Protein AF-A0A8S9ZIG2-F1 (afdb_monomer_lite)

Radius of gyration: 20.51 Å; chains: 1; bounding box: 55×50×36 Å

Structure (mmCIF, N/CA/C/O backbone):
data_AF-A0A8S9ZIG2-F1
#
_entry.id   AF-A0A8S9ZIG2-F1
#
loop_
_atom_site.group_PDB
_atom_site.id
_atom_site.type_symbol
_atom_site.label_atom_id
_atom_site.label_alt_id
_atom_site.label_comp_id
_atom_site.label_asym_id
_atom_site.label_entity_id
_atom_site.label_seq_id
_atom_site.pdbx_PDB_ins_code
_atom_site.Cartn_x
_atom_site.Cartn_y
_atom_site.Cartn_z
_atom_site.occupancy
_atom_site.B_iso_or_equiv
_atom_site.auth_seq_id
_atom_site.auth_comp_id
_atom_site.auth_asym_id
_atom_site.auth_atom_id
_atom_site.pdbx_PDB_model_num
ATOM 1 N N . MET A 1 1 ? -43.578 35.663 -9.865 1.00 63.34 1 MET A N 1
ATOM 2 C CA . MET A 1 1 ? -42.191 35.327 -10.275 1.00 63.34 1 MET A CA 1
ATOM 3 C C . MET A 1 1 ? -41.241 35.158 -9.093 1.00 63.34 1 MET A C 1
ATOM 5 O O . MET A 1 1 ? -40.543 34.156 -9.074 1.00 63.34 1 MET A O 1
ATOM 9 N N . LEU A 1 2 ? -41.256 36.049 -8.091 1.00 69.44 2 LEU A N 1
ATOM 10 C CA . LEU A 1 2 ? -40.357 35.989 -6.923 1.00 69.44 2 LEU A CA 1
ATOM 11 C C . LEU A 1 2 ? -40.344 34.638 -6.177 1.00 69.44 2 LEU A C 1
ATOM 13 O O . LEU A 1 2 ? -39.282 34.114 -5.873 1.00 69.44 2 LEU A O 1
ATOM 17 N N . ILE A 1 3 ? -41.514 34.041 -5.930 1.00 73.56 3 ILE A N 1
ATOM 18 C CA . ILE A 1 3 ? -41.641 32.805 -5.131 1.00 73.56 3 ILE A CA 1
ATOM 19 C C . ILE A 1 3 ? -40.951 31.607 -5.806 1.00 73.56 3 ILE A C 1
ATOM 21 O O . ILE A 1 3 ? -40.274 30.826 -5.144 1.00 73.56 3 ILE A O 1
ATOM 25 N N . LYS A 1 4 ? -41.049 31.495 -7.139 1.00 75.44 4 LYS A N 1
ATOM 26 C CA . LYS A 1 4 ? -40.355 30.446 -7.907 1.00 75.44 4 LYS A CA 1
ATOM 27 C C . LYS A 1 4 ? -38.834 30.614 -7.850 1.00 75.44 4 LYS A C 1
ATOM 29 O O . LYS A 1 4 ? -38.116 29.623 -7.805 1.00 75.44 4 LYS A O 1
ATOM 34 N N . PHE A 1 5 ? -38.356 31.857 -7.812 1.00 76.44 5 PHE A N 1
ATOM 35 C CA . PHE A 1 5 ? -36.931 32.168 -7.721 1.00 76.44 5 PHE A CA 1
ATOM 36 C C . PHE A 1 5 ? -36.357 31.808 -6.340 1.00 76.44 5 PHE A C 1
ATOM 38 O O . PHE A 1 5 ? -35.279 31.231 -6.250 1.00 76.44 5 PHE A O 1
ATOM 45 N N . ILE A 1 6 ? -37.116 32.055 -5.266 1.00 78.12 6 ILE A N 1
ATOM 46 C CA . ILE A 1 6 ? -36.728 31.690 -3.892 1.00 78.12 6 ILE A CA 1
ATOM 47 C C . ILE A 1 6 ? -36.674 30.161 -3.710 1.00 78.12 6 ILE A C 1
ATOM 49 O O . ILE A 1 6 ? -35.739 29.651 -3.090 1.00 78.12 6 ILE A O 1
ATOM 53 N N . LEU A 1 7 ? -37.629 29.426 -4.295 1.00 77.44 7 LEU A N 1
ATOM 54 C CA . LEU A 1 7 ? -37.640 27.955 -4.297 1.00 77.44 7 LEU A CA 1
ATOM 55 C C . LEU A 1 7 ? -36.441 27.359 -5.050 1.00 77.44 7 LEU A C 1
ATOM 57 O O . LEU A 1 7 ? -35.817 26.416 -4.578 1.00 77.44 7 LEU A O 1
ATOM 61 N N . LEU A 1 8 ? -36.067 27.942 -6.192 1.00 79.06 8 LEU A N 1
ATOM 62 C CA . LEU A 1 8 ? -34.880 27.519 -6.941 1.00 79.06 8 LEU A CA 1
ATOM 63 C C . LEU A 1 8 ? -33.588 27.729 -6.143 1.00 79.06 8 LEU A C 1
ATOM 65 O O . LEU A 1 8 ? -32.745 26.840 -6.115 1.00 79.06 8 LEU A O 1
ATOM 69 N N . ILE A 1 9 ? -33.445 28.863 -5.452 1.00 80.81 9 ILE A N 1
ATOM 70 C CA . ILE A 1 9 ? -32.253 29.155 -4.639 1.00 80.81 9 ILE A CA 1
ATOM 71 C C . ILE A 1 9 ? -32.134 28.194 -3.452 1.00 80.81 9 ILE A C 1
ATOM 73 O O . ILE A 1 9 ? -31.031 27.768 -3.120 1.00 80.81 9 ILE A O 1
ATOM 77 N N . THR A 1 10 ? -33.249 27.849 -2.804 1.00 76.75 10 THR A N 1
ATOM 78 C CA . THR A 1 10 ? -33.244 26.906 -1.673 1.00 76.75 10 THR A CA 1
ATOM 79 C C . THR A 1 10 ? -32.877 25.496 -2.124 1.00 76.75 10 THR A C 1
ATOM 81 O O . THR A 1 10 ? -31.984 24.900 -1.530 1.00 76.75 10 THR A O 1
ATOM 84 N N . ILE A 1 11 ? -33.443 25.015 -3.235 1.00 77.56 11 ILE A N 1
ATOM 85 C CA . ILE A 1 11 ? -33.054 23.728 -3.838 1.00 77.56 11 ILE A CA 1
ATOM 86 C C . ILE A 1 11 ? -31.568 23.732 -4.227 1.00 77.56 11 ILE A C 1
ATOM 88 O O . ILE A 1 11 ? -30.855 22.769 -3.961 1.00 77.56 11 ILE A O 1
ATOM 92 N N . PHE A 1 12 ? -31.075 24.829 -4.808 1.00 77.19 12 PHE A N 1
ATOM 93 C CA . PHE A 1 12 ? -29.674 24.941 -5.215 1.00 77.19 12 PHE A CA 1
ATOM 94 C C . PHE A 1 12 ? -28.714 24.956 -4.016 1.00 77.19 12 PHE A C 1
ATOM 96 O O . PHE A 1 12 ? -27.634 24.377 -4.089 1.00 77.19 12 PHE A O 1
ATOM 103 N N . LYS A 1 13 ? -29.108 25.565 -2.888 1.00 75.88 13 LYS A N 1
ATOM 104 C CA . LYS A 1 13 ? -28.318 25.548 -1.646 1.00 75.88 13 LYS A CA 1
ATOM 105 C C . LYS A 1 13 ? -28.223 24.154 -1.030 1.00 75.88 13 LYS A C 1
ATOM 107 O O . LYS A 1 13 ? -27.124 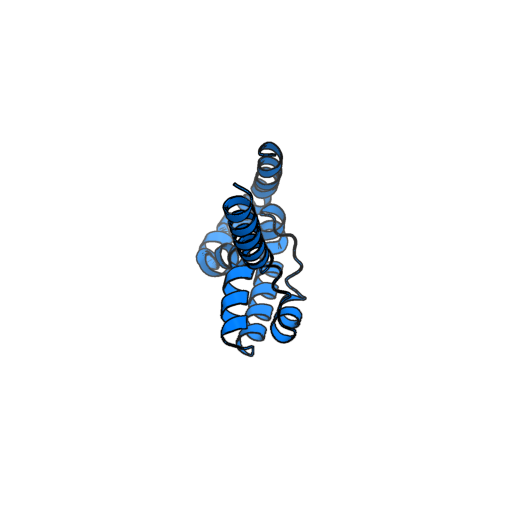23.754 -0.658 1.00 75.88 13 LYS A O 1
ATOM 112 N N . GLU A 1 14 ? -29.332 23.421 -0.967 1.00 68.94 14 GLU A N 1
ATOM 113 C CA . GLU A 1 14 ? -29.337 22.032 -0.484 1.00 68.94 14 GLU A CA 1
ATOM 114 C C . GLU A 1 14 ? -28.493 21.126 -1.396 1.00 68.94 14 GLU A C 1
ATOM 116 O O . GLU A 1 14 ? -27.715 20.302 -0.922 1.00 68.94 14 GLU A O 1
ATOM 121 N N . PHE A 1 15 ? -28.553 21.346 -2.713 1.00 68.88 15 PHE A N 1
ATOM 122 C CA . PHE A 1 15 ? -27.754 20.597 -3.685 1.00 68.88 15 PHE A CA 1
ATOM 123 C C . PHE A 1 15 ? -26.246 20.887 -3.570 1.00 68.88 15 PHE A C 1
ATOM 125 O O . PHE A 1 15 ? -25.433 19.965 -3.615 1.00 68.88 15 PHE A O 1
ATOM 132 N N . ILE A 1 16 ? -25.853 22.149 -3.350 1.00 67.25 16 ILE A N 1
ATOM 133 C CA . ILE A 1 16 ? -24.448 22.521 -3.100 1.00 67.25 16 ILE A CA 1
ATOM 134 C C . ILE A 1 16 ? -23.945 21.938 -1.772 1.00 67.25 16 ILE A C 1
ATOM 136 O O . ILE A 1 16 ? -22.792 21.521 -1.696 1.00 67.25 16 ILE A O 1
ATOM 140 N N . PHE A 1 17 ? -24.780 21.883 -0.729 1.00 58.81 17 PHE A N 1
ATOM 141 C CA . PHE A 1 17 ? -24.386 21.312 0.562 1.00 58.81 17 PHE A CA 1
ATOM 142 C C . PHE A 1 17 ? -24.080 19.809 0.461 1.00 58.81 17 PHE A C 1
ATOM 144 O O . PHE A 1 17 ? -23.083 19.355 1.022 1.00 58.81 17 PHE A O 1
ATOM 151 N N . VAL A 1 18 ? -24.872 19.062 -0.317 1.00 59.53 18 VAL A N 1
ATOM 152 C CA . VAL A 1 18 ? -24.616 17.640 -0.614 1.00 59.53 18 VAL A CA 1
ATOM 153 C C . VAL A 1 18 ? -23.321 17.460 -1.415 1.00 59.53 18 VAL A C 1
ATOM 155 O O . VAL A 1 18 ? -22.530 16.580 -1.093 1.00 59.53 18 VAL A O 1
ATOM 158 N N . LEU A 1 19 ? -23.048 18.328 -2.395 1.00 56.50 19 LEU A N 1
ATOM 159 C CA . LEU A 1 19 ? -21.805 18.280 -3.182 1.00 56.50 19 LEU A CA 1
ATOM 160 C C . LEU A 1 19 ? -20.547 18.684 -2.390 1.00 56.50 19 LEU A C 1
ATOM 162 O O . LEU A 1 19 ? -19.436 18.363 -2.803 1.00 56.50 19 LEU A O 1
ATOM 166 N N . SER A 1 20 ? -20.699 19.385 -1.263 1.00 52.97 20 SER A N 1
ATOM 167 C CA . SER A 1 20 ? -19.575 19.802 -0.410 1.00 52.97 20 SER A CA 1
ATOM 168 C C . SER A 1 20 ? -19.148 18.733 0.608 1.00 52.97 20 SER A C 1
ATOM 170 O O . SER A 1 20 ? -18.095 18.869 1.235 1.00 52.97 20 SER A O 1
ATOM 172 N N . GLN A 1 21 ? -19.932 17.662 0.786 1.00 50.16 21 GLN A N 1
ATOM 173 C CA . GLN A 1 21 ? -19.578 16.536 1.655 1.00 50.16 21 GLN A CA 1
ATOM 174 C C . GLN A 1 21 ? -18.737 15.490 0.917 1.00 50.16 21 GLN A C 1
ATOM 176 O O . GLN A 1 21 ? -19.147 14.349 0.781 1.00 50.16 21 GLN A O 1
ATOM 181 N N . GLU A 1 22 ? -17.529 15.839 0.475 1.00 50.97 22 GLU A N 1
ATOM 182 C CA . GLU A 1 22 ? -16.534 14.803 0.151 1.00 50.97 22 GLU A CA 1
ATOM 183 C C . GLU A 1 22 ? -15.095 15.313 0.280 1.00 50.97 22 GLU A C 1
ATOM 185 O O . GLU A 1 22 ? -14.224 15.145 -0.565 1.00 50.97 22 GLU A O 1
ATOM 190 N N . LYS A 1 23 ? -14.808 15.929 1.425 1.00 46.03 23 LYS A N 1
ATOM 191 C CA . LYS A 1 23 ? -13.465 15.863 2.004 1.00 46.03 23 LYS A CA 1
ATOM 192 C C . LYS A 1 23 ? -13.574 15.000 3.249 1.00 46.03 23 LYS A C 1
ATOM 194 O O . LYS A 1 23 ? -13.581 15.512 4.365 1.00 46.03 23 LYS A O 1
ATOM 199 N N . SER A 1 24 ? -13.742 13.686 3.065 1.00 52.97 24 SER A N 1
ATOM 200 C CA . SER A 1 24 ? -13.665 12.767 4.200 1.00 52.97 24 SER A CA 1
ATOM 201 C C . SER A 1 24 ? -12.220 12.795 4.688 1.00 52.97 24 SER A C 1
ATOM 203 O O . SER A 1 24 ? -11.339 12.148 4.118 1.00 52.97 24 SER A O 1
ATOM 205 N N . SER A 1 25 ? -11.941 13.613 5.699 1.00 74.31 25 SER A N 1
ATOM 206 C CA . SER A 1 25 ? -10.716 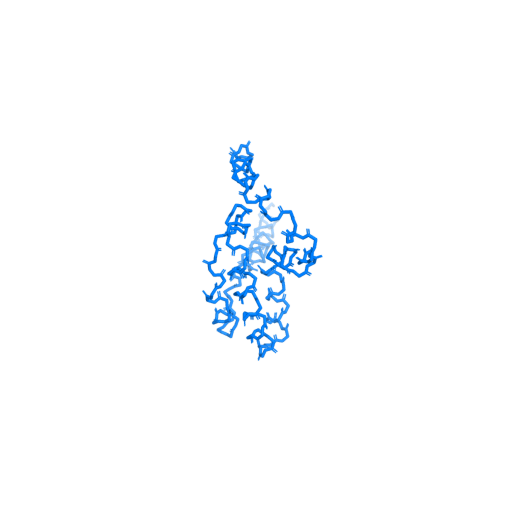13.461 6.468 1.00 74.31 25 SER A CA 1
ATOM 207 C C . SER A 1 25 ? -10.704 12.022 6.968 1.00 74.31 25 SER A C 1
ATOM 209 O O . SER A 1 25 ? -11.655 11.611 7.636 1.00 74.31 25 SER A O 1
ATOM 211 N N . LEU A 1 26 ? -9.678 11.260 6.583 1.00 85.62 26 LEU A N 1
ATOM 212 C CA . LEU A 1 26 ? -9.451 9.900 7.066 1.00 85.62 26 LEU A CA 1
ATOM 213 C C . LEU A 1 26 ? -9.695 9.861 8.578 1.00 85.62 26 LEU A C 1
ATOM 215 O O . LEU A 1 26 ? -9.279 10.778 9.293 1.00 85.62 26 LEU A O 1
ATOM 219 N N . SER A 1 27 ? -10.361 8.816 9.071 1.00 93.06 27 SER A N 1
ATOM 220 C CA . SER A 1 27 ? -10.494 8.645 10.516 1.00 93.06 27 SER A CA 1
ATOM 221 C C . SER A 1 27 ? -9.103 8.590 11.168 1.00 93.06 27 SER A C 1
ATOM 223 O O . SER A 1 27 ? -8.136 8.182 10.516 1.00 93.06 27 SER A O 1
ATOM 225 N N . PRO A 1 28 ? -8.962 8.921 12.463 1.00 94.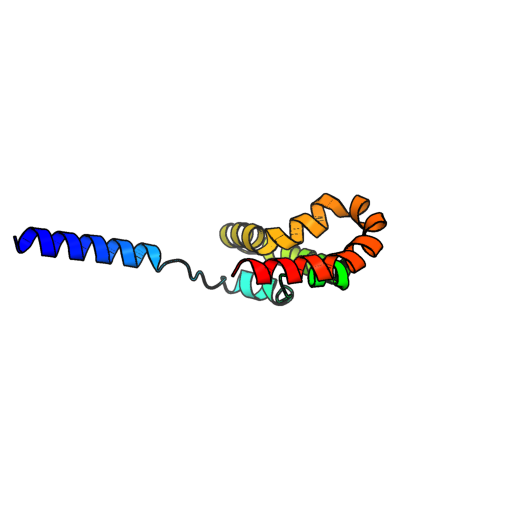69 28 PRO A N 1
ATOM 226 C CA . PRO A 1 28 ? -7.665 8.842 13.133 1.00 94.69 28 PRO A CA 1
ATOM 227 C C . PRO A 1 28 ? -7.022 7.445 13.059 1.00 94.69 28 PRO A C 1
ATOM 229 O O . PRO A 1 28 ? -5.800 7.330 12.973 1.00 94.69 28 PRO A O 1
ATOM 232 N N . CYS A 1 29 ? -7.836 6.378 13.057 1.00 95.50 29 CYS A N 1
ATOM 233 C CA . CYS A 1 29 ? -7.339 5.007 12.924 1.00 95.50 29 CYS A CA 1
ATOM 234 C C . CYS A 1 29 ? -6.709 4.784 11.549 1.00 95.50 29 CYS A C 1
ATOM 236 O O . CYS A 1 29 ? -5.550 4.369 11.463 1.00 95.50 29 CYS A O 1
ATOM 238 N N . LEU A 1 30 ? -7.459 5.106 10.491 1.00 94.50 30 LEU A N 1
ATOM 239 C CA . LEU A 1 30 ? -7.027 4.897 9.117 1.00 94.50 30 LEU A CA 1
ATOM 240 C C . LEU A 1 30 ? -5.886 5.842 8.727 1.00 94.50 30 LEU A C 1
ATOM 242 O O . LEU A 1 30 ? -4.938 5.415 8.075 1.00 94.50 30 LEU A O 1
ATOM 246 N N . GLN A 1 31 ? -5.925 7.097 9.179 1.00 93.81 31 GLN A N 1
ATOM 247 C CA . GLN A 1 31 ? -4.875 8.082 8.930 1.00 93.81 31 GLN A CA 1
ATOM 248 C C . GLN A 1 31 ? -3.514 7.581 9.415 1.00 93.81 31 GLN A C 1
ATOM 250 O O . GLN A 1 31 ? -2.554 7.627 8.649 1.00 93.81 31 GLN A O 1
ATOM 255 N N . ARG A 1 32 ? -3.453 7.037 10.638 1.00 94.69 32 ARG A N 1
ATOM 256 C CA . ARG A 1 32 ? -2.242 6.419 11.196 1.00 94.69 32 ARG A CA 1
ATOM 257 C C . ARG A 1 32 ? -1.772 5.229 10.356 1.00 94.69 32 ARG A C 1
ATOM 259 O O . ARG A 1 32 ? -0.584 5.100 10.088 1.00 94.69 32 ARG A O 1
ATOM 266 N N . CYS A 1 33 ? -2.690 4.365 9.919 1.00 94.88 33 CYS A N 1
ATOM 267 C CA . CYS A 1 33 ? -2.334 3.217 9.079 1.00 94.88 33 CYS A CA 1
ATOM 268 C C . CYS A 1 33 ? -1.811 3.628 7.691 1.00 94.88 33 CYS A C 1
ATOM 270 O O . CYS A 1 33 ? -1.030 2.894 7.093 1.00 94.88 33 CYS A O 1
ATOM 272 N N . MET A 1 34 ? -2.213 4.798 7.189 1.00 91.12 34 MET A N 1
ATOM 273 C CA . MET A 1 34 ? -1.833 5.325 5.875 1.00 91.12 34 MET A CA 1
ATOM 274 C C . MET A 1 34 ? -0.569 6.202 5.897 1.00 91.12 34 MET A C 1
ATOM 276 O O . MET A 1 34 ? -0.162 6.707 4.851 1.00 91.12 34 MET A O 1
ATOM 280 N N . GLU A 1 35 ? 0.084 6.399 7.048 1.00 89.25 35 GLU A N 1
ATOM 281 C CA . GLU A 1 35 ? 1.258 7.283 7.162 1.00 89.25 35 GLU A CA 1
ATOM 282 C C . GLU A 1 35 ? 2.424 6.862 6.256 1.00 89.25 35 GLU A C 1
ATOM 284 O O . GLU A 1 35 ? 3.064 7.721 5.646 1.00 89.25 35 GLU A O 1
ATOM 289 N N . SER A 1 36 ? 2.656 5.554 6.121 1.00 80.19 36 SER A N 1
ATOM 290 C CA . SER A 1 36 ? 3.663 4.953 5.233 1.00 80.19 36 SER A CA 1
ATOM 291 C C . SER A 1 36 ? 3.264 4.955 3.754 1.00 80.19 36 SER A C 1
ATOM 293 O O . SER A 1 36 ? 4.122 4.769 2.894 1.00 80.19 36 SER A O 1
ATOM 295 N N . MET A 1 37 ? 1.985 5.199 3.452 1.00 83.62 37 MET A N 1
ATOM 296 C CA . MET A 1 37 ? 1.418 5.211 2.097 1.00 83.62 37 MET A CA 1
ATOM 297 C C . MET A 1 37 ? 1.403 6.606 1.462 1.00 83.62 37 MET A C 1
ATOM 299 O O . MET A 1 37 ? 0.797 6.796 0.410 1.00 83.62 37 MET A O 1
ATOM 303 N N . LYS A 1 38 ? 2.109 7.584 2.052 1.00 72.31 38 LYS A N 1
ATOM 304 C CA . LYS A 1 38 ? 2.387 8.910 1.458 1.00 72.31 38 LYS A CA 1
ATOM 305 C C . LYS A 1 38 ? 3.395 8.823 0.306 1.00 72.31 38 LYS A C 1
ATOM 307 O O . LYS A 1 38 ? 4.368 9.572 0.244 1.00 72.31 38 LYS A O 1
ATOM 312 N N . ILE A 1 39 ? 3.193 7.850 -0.561 1.00 69.69 39 ILE A N 1
ATOM 313 C CA . ILE A 1 39 ? 4.027 7.565 -1.709 1.00 69.69 39 ILE A CA 1
ATOM 314 C C . ILE A 1 39 ? 3.418 8.301 -2.906 1.00 69.69 39 ILE A C 1
ATOM 316 O O . ILE A 1 39 ? 2.200 8.475 -2.982 1.00 69.69 39 ILE A O 1
ATOM 320 N N . GLU A 1 40 ? 4.264 8.795 -3.808 1.00 78.56 40 GLU A N 1
ATOM 321 C CA . GLU A 1 40 ? 3.795 9.444 -5.028 1.00 78.56 40 GLU A CA 1
ATOM 322 C C . GLU A 1 40 ? 2.986 8.448 -5.865 1.00 78.56 40 GLU A C 1
ATOM 324 O O . GLU A 1 40 ? 3.466 7.358 -6.190 1.00 78.56 40 GLU A O 1
ATOM 329 N N . ASN A 1 41 ? 1.757 8.838 -6.201 1.00 78.12 41 ASN A N 1
ATOM 330 C CA . ASN A 1 41 ? 0.855 8.037 -7.013 1.00 78.12 41 ASN A CA 1
ATOM 331 C C . ASN A 1 41 ? 1.175 8.235 -8.502 1.00 78.12 41 ASN A C 1
ATOM 333 O O . ASN A 1 41 ? 0.483 8.972 -9.206 1.00 78.12 41 ASN A O 1
ATOM 337 N N . SER A 1 42 ? 2.265 7.619 -8.953 1.00 85.81 42 SER A N 1
ATOM 338 C CA . SER A 1 42 ? 2.684 7.590 -10.355 1.00 85.81 42 SER A CA 1
ATOM 339 C C . SER A 1 42 ? 3.194 6.203 -10.733 1.00 85.81 42 SER A C 1
ATOM 341 O O . SER A 1 42 ? 3.677 5.439 -9.888 1.00 85.81 42 SER A O 1
ATOM 343 N N . ILE A 1 43 ? 3.064 5.853 -12.012 1.00 85.50 43 ILE A N 1
ATOM 344 C CA . ILE A 1 43 ? 3.427 4.520 -12.503 1.00 85.50 43 ILE A CA 1
ATOM 345 C C . ILE A 1 43 ? 4.952 4.340 -12.459 1.00 85.50 43 ILE A C 1
ATOM 347 O O . ILE A 1 43 ? 5.429 3.270 -12.070 1.00 85.50 43 ILE A O 1
ATOM 351 N N . SER A 1 44 ? 5.736 5.384 -12.770 1.00 87.38 44 SER A N 1
ATOM 352 C CA . SER A 1 44 ? 7.203 5.342 -12.627 1.00 87.38 44 SER A CA 1
ATOM 353 C C . SER A 1 44 ? 7.611 5.100 -11.187 1.00 87.38 44 SER A C 1
ATOM 355 O O . SER A 1 44 ? 8.447 4.232 -10.924 1.00 87.38 44 SER A O 1
ATOM 357 N N . ASN A 1 45 ? 7.014 5.828 -10.242 1.00 86.69 45 ASN A N 1
ATOM 358 C CA . ASN A 1 45 ? 7.359 5.667 -8.840 1.00 86.69 45 ASN A CA 1
ATOM 359 C C . ASN A 1 45 ? 6.957 4.282 -8.306 1.00 86.69 45 ASN A C 1
ATOM 361 O O . ASN A 1 45 ? 7.758 3.667 -7.596 1.00 86.69 45 ASN A O 1
ATOM 365 N N . MET A 1 46 ? 5.782 3.774 -8.704 1.00 88.50 46 MET A N 1
ATOM 366 C CA . MET A 1 46 ? 5.315 2.426 -8.370 1.00 88.50 46 MET A CA 1
ATOM 367 C C . MET A 1 46 ? 6.332 1.363 -8.789 1.00 88.50 46 MET A C 1
ATOM 369 O O . MET A 1 46 ? 6.818 0.618 -7.946 1.00 88.50 46 MET A O 1
ATOM 373 N N . TYR A 1 47 ? 6.724 1.316 -10.065 1.00 88.88 47 TYR A N 1
ATOM 374 C CA . TYR A 1 47 ? 7.614 0.252 -10.542 1.00 88.88 47 TYR A CA 1
ATOM 375 C C . TYR A 1 47 ? 9.075 0.437 -10.122 1.00 88.88 47 TYR A C 1
ATOM 377 O O . TYR A 1 47 ? 9.763 -0.548 -9.845 1.00 88.88 47 TYR A O 1
ATOM 385 N N . ARG A 1 48 ? 9.573 1.678 -10.014 1.00 88.94 48 ARG A N 1
ATOM 386 C CA . ARG A 1 48 ? 10.940 1.936 -9.518 1.00 88.94 48 ARG A CA 1
ATOM 387 C C . ARG A 1 48 ? 11.122 1.504 -8.069 1.00 88.94 48 ARG A C 1
ATOM 389 O O . ARG A 1 48 ? 12.199 1.023 -7.729 1.00 88.94 48 ARG A O 1
ATOM 396 N N . ASN A 1 49 ? 10.079 1.642 -7.254 1.00 89.94 49 ASN A N 1
ATOM 397 C CA . ASN A 1 49 ? 10.099 1.330 -5.828 1.00 89.94 49 ASN A CA 1
ATOM 398 C C . ASN A 1 49 ? 9.190 0.145 -5.468 1.00 89.94 49 ASN A C 1
ATOM 400 O O . ASN A 1 49 ? 8.755 0.060 -4.323 1.00 89.94 49 ASN A O 1
ATOM 404 N N . TYR A 1 50 ? 8.917 -0.746 -6.427 1.00 89.12 50 TYR A N 1
ATOM 405 C CA . TYR A 1 50 ? 7.890 -1.792 -6.345 1.00 89.12 50 TYR A CA 1
ATOM 406 C C . TYR A 1 50 ? 7.868 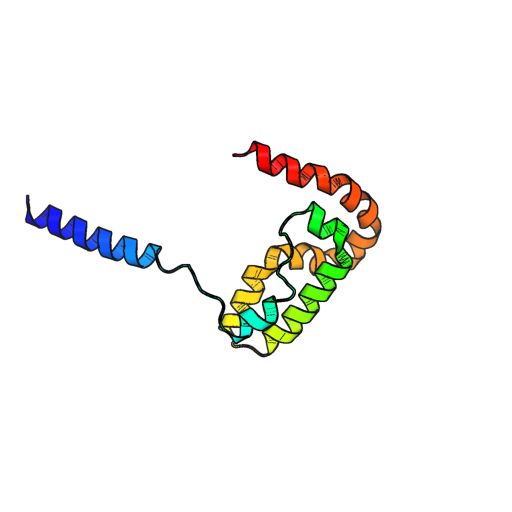-2.528 -5.001 1.00 89.12 50 TYR A C 1
ATOM 408 O O . TYR A 1 50 ? 6.882 -2.436 -4.277 1.00 89.12 50 TYR A O 1
ATOM 416 N N . GLU A 1 51 ? 8.985 -3.150 -4.612 1.00 89.06 51 GLU A N 1
ATOM 417 C CA . GLU A 1 51 ? 9.101 -3.904 -3.354 1.00 89.06 51 GLU A CA 1
ATOM 418 C C . GLU A 1 51 ? 8.730 -3.058 -2.132 1.00 89.06 51 GLU A C 1
ATOM 420 O O . GLU A 1 51 ? 7.903 -3.454 -1.317 1.00 89.06 51 GLU A O 1
ATOM 425 N N . LYS A 1 52 ? 9.279 -1.842 -2.035 1.00 91.38 52 LYS A N 1
ATOM 426 C CA . LYS A 1 52 ? 9.016 -0.930 -0.916 1.00 91.38 52 LYS A CA 1
ATOM 427 C C . LYS A 1 52 ? 7.558 -0.473 -0.880 1.00 91.38 52 LYS A C 1
ATOM 429 O O . LYS A 1 52 ? 6.993 -0.293 0.199 1.00 91.38 52 LYS A O 1
ATOM 434 N N . VAL A 1 53 ? 6.954 -0.237 -2.044 1.00 91.69 53 VAL A N 1
ATOM 435 C CA . VAL A 1 53 ? 5.541 0.149 -2.136 1.00 91.69 53 VAL A CA 1
ATOM 436 C C . VAL A 1 53 ? 4.648 -1.002 -1.688 1.00 91.69 53 VAL A C 1
ATOM 438 O O . VAL A 1 53 ? 3.745 -0.775 -0.883 1.00 91.69 53 VAL A O 1
ATOM 441 N N . CYS A 1 54 ? 4.928 -2.222 -2.142 1.00 91.31 54 CYS A N 1
ATOM 442 C CA . CYS A 1 54 ? 4.156 -3.403 -1.774 1.00 91.31 54 CYS A CA 1
ATOM 443 C C . CYS A 1 54 ? 4.323 -3.770 -0.294 1.00 91.31 54 CYS A C 1
ATOM 445 O O . CYS A 1 54 ? 3.325 -4.020 0.380 1.00 91.31 54 CYS A O 1
ATOM 447 N N . GLU A 1 55 ? 5.532 -3.661 0.262 1.00 92.00 55 GLU A N 1
ATOM 448 C CA . GLU A 1 55 ? 5.778 -3.844 1.699 1.00 92.00 55 GLU A CA 1
ATOM 449 C C . GLU A 1 55 ? 5.004 -2.813 2.544 1.00 92.00 55 GLU A C 1
ATOM 451 O O . GLU A 1 55 ? 4.394 -3.140 3.568 1.00 92.00 55 GLU A O 1
ATOM 456 N N . ASN A 1 56 ? 4.992 -1.546 2.116 1.00 93.31 56 ASN A N 1
ATOM 457 C CA . ASN A 1 56 ? 4.229 -0.500 2.797 1.00 93.31 56 ASN A CA 1
ATOM 458 C C . ASN A 1 56 ? 2.720 -0.748 2.709 1.00 93.31 56 ASN A C 1
ATOM 460 O O . ASN A 1 56 ? 2.019 -0.566 3.706 1.00 93.31 56 ASN A O 1
ATOM 464 N N . LEU A 1 57 ? 2.231 -1.186 1.547 1.00 93.06 57 LEU A N 1
ATOM 465 C CA . LEU A 1 57 ? 0.831 -1.532 1.333 1.00 93.06 57 LEU A CA 1
ATOM 466 C C . LEU A 1 57 ? 0.397 -2.678 2.252 1.00 93.06 57 LEU A C 1
ATOM 468 O O . LEU A 1 57 ? -0.650 -2.576 2.892 1.00 93.06 57 LEU A O 1
ATOM 472 N N . GLU A 1 58 ? 1.209 -3.729 2.361 1.00 92.81 58 GLU A N 1
ATOM 473 C CA . GLU A 1 58 ? 0.946 -4.873 3.234 1.00 92.81 58 GLU A CA 1
ATOM 474 C C . GLU A 1 58 ? 0.895 -4.451 4.711 1.00 92.81 58 GLU A C 1
ATOM 476 O O . GLU A 1 58 ? -0.059 -4.767 5.431 1.00 92.81 58 GLU A O 1
ATOM 481 N N . LYS A 1 59 ? 1.873 -3.657 5.168 1.00 94.31 59 LYS A N 1
ATOM 482 C CA . LYS A 1 59 ? 1.890 -3.100 6.533 1.00 94.31 59 LYS A CA 1
ATOM 483 C C . LYS A 1 59 ? 0.644 -2.266 6.824 1.00 94.31 59 LYS A C 1
ATOM 485 O O . LYS A 1 59 ? 0.025 -2.424 7.883 1.00 94.31 59 LYS A O 1
ATOM 490 N N . SER A 1 60 ? 0.256 -1.400 5.891 1.00 94.56 60 SER A N 1
ATOM 491 C CA . SER A 1 60 ? -0.937 -0.567 6.028 1.00 94.56 60 SER A CA 1
ATOM 492 C C . SER A 1 60 ? -2.224 -1.394 6.013 1.00 94.56 60 SER A C 1
ATOM 494 O O . SER A 1 60 ? -3.116 -1.111 6.814 1.00 94.56 60 SER A O 1
ATOM 496 N N . ALA A 1 61 ? -2.300 -2.455 5.203 1.00 94.25 61 ALA A N 1
ATOM 497 C CA . ALA A 1 61 ? -3.432 -3.381 5.184 1.00 94.25 61 ALA A CA 1
ATOM 498 C C . ALA A 1 61 ? -3.574 -4.122 6.522 1.00 94.25 61 ALA A C 1
ATOM 500 O O . ALA A 1 61 ? -4.649 -4.113 7.125 1.00 94.25 61 ALA A O 1
ATOM 501 N N . ASN A 1 62 ? -2.474 -4.672 7.046 1.00 95.44 62 ASN A N 1
ATOM 502 C CA . ASN A 1 62 ? -2.432 -5.342 8.350 1.00 95.44 62 ASN A CA 1
ATOM 503 C C . ASN A 1 62 ? -2.820 -4.405 9.511 1.00 95.44 62 ASN A C 1
ATOM 505 O O . ASN A 1 62 ? -3.423 -4.834 10.499 1.00 95.44 62 ASN A O 1
ATOM 509 N N . CYS A 1 63 ? -2.498 -3.113 9.406 1.00 96.69 63 CYS A N 1
ATOM 510 C CA . CYS A 1 63 ? -2.959 -2.096 10.350 1.00 96.69 63 CYS A CA 1
ATOM 511 C C . CYS A 1 63 ? -4.466 -1.823 10.206 1.00 96.69 63 CYS A C 1
ATOM 513 O O . CYS A 1 63 ? -5.194 -1.859 11.202 1.00 96.69 63 CYS A O 1
ATOM 515 N N . ALA A 1 64 ? -4.941 -1.588 8.978 1.00 96.25 64 ALA A N 1
ATOM 516 C CA . ALA A 1 64 ? -6.318 -1.192 8.682 1.00 96.25 64 ALA A CA 1
ATOM 517 C C . ALA A 1 64 ? -7.352 -2.275 9.028 1.00 96.25 64 ALA A C 1
ATOM 519 O O . ALA A 1 64 ? -8.468 -1.938 9.420 1.00 96.25 64 ALA A O 1
ATOM 520 N N . GLN A 1 65 ? -6.975 -3.560 8.992 1.00 96.00 65 GLN A N 1
ATOM 521 C CA . GLN A 1 65 ? -7.819 -4.677 9.452 1.00 96.00 65 GLN A CA 1
ATOM 522 C C . GLN A 1 65 ? -8.309 -4.522 10.903 1.00 96.00 65 GLN A C 1
ATOM 524 O O . GLN A 1 65 ? -9.326 -5.098 11.279 1.00 96.00 65 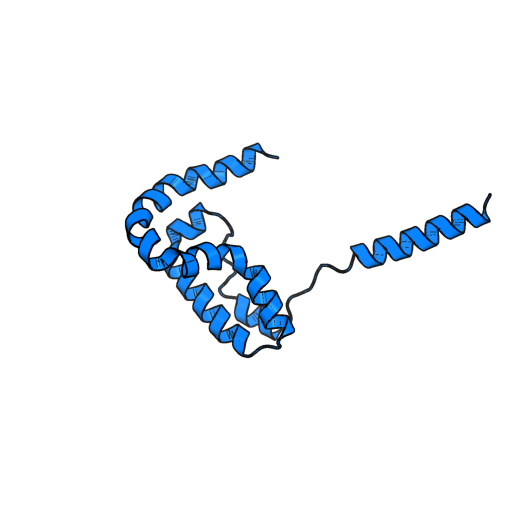GLN A O 1
ATOM 529 N N . LYS A 1 66 ? -7.598 -3.741 11.727 1.00 97.06 66 LYS A N 1
ATOM 530 C CA . LYS A 1 66 ? -7.955 -3.474 13.130 1.00 97.06 66 LYS A CA 1
ATOM 531 C C . LYS A 1 66 ? -8.844 -2.235 13.299 1.00 97.06 66 LYS A C 1
ATOM 533 O O . LYS A 1 66 ? -9.263 -1.948 14.418 1.00 97.06 66 LYS A O 1
ATOM 538 N N . CYS A 1 67 ? -9.090 -1.479 12.228 1.00 96.38 67 CYS A N 1
ATOM 539 C CA . CYS A 1 67 ? -9.986 -0.324 12.225 1.00 96.38 67 CYS A CA 1
ATOM 540 C C . CYS A 1 67 ? -11.443 -0.752 11.956 1.00 96.38 67 CYS A C 1
ATOM 542 O O . CYS A 1 67 ? -11.741 -1.935 11.771 1.00 96.38 67 CYS A O 1
ATOM 544 N N . SER A 1 68 ? -12.370 0.212 11.952 1.00 97.50 68 SER A N 1
ATOM 545 C CA . SER A 1 68 ? -13.791 -0.056 11.698 1.00 97.50 68 SER A CA 1
ATOM 546 C C . SER A 1 68 ? -14.028 -0.641 10.297 1.00 97.50 68 SER A C 1
ATOM 548 O O . SER A 1 68 ? -13.215 -0.460 9.394 1.00 97.50 68 SER A O 1
ATOM 550 N N . LEU A 1 69 ? -15.171 -1.300 10.074 1.00 95.94 69 LEU A N 1
ATOM 551 C CA . LEU A 1 69 ? -15.525 -1.810 8.739 1.00 95.94 69 LEU A CA 1
ATOM 552 C C . LEU A 1 69 ? -15.586 -0.694 7.682 1.00 95.94 69 LEU A C 1
ATOM 554 O O . LEU A 1 69 ? -15.216 -0.907 6.530 1.00 95.94 69 LEU A O 1
ATOM 558 N N . GLN A 1 70 ? -16.010 0.507 8.084 1.00 94.62 70 GLN A N 1
ATOM 559 C CA . GLN A 1 70 ? -16.007 1.677 7.212 1.00 94.62 70 GLN A CA 1
ATOM 560 C C . GLN A 1 70 ? -14.577 2.075 6.821 1.00 94.62 70 GLN A C 1
ATOM 562 O O . GLN A 1 70 ? -14.311 2.286 5.640 1.00 94.62 70 GLN A O 1
ATOM 567 N N . ASP A 1 71 ? -13.647 2.101 7.780 1.00 95.38 71 ASP A N 1
ATOM 568 C CA . ASP A 1 71 ? -12.231 2.388 7.517 1.00 95.38 71 ASP A CA 1
ATOM 569 C C . ASP A 1 71 ? -11.586 1.329 6.623 1.00 95.38 71 ASP A C 1
ATOM 571 O O . ASP A 1 71 ? -10.783 1.660 5.756 1.00 95.38 71 ASP A O 1
ATOM 575 N N . GLN A 1 72 ? -11.943 0.057 6.810 1.00 94.81 72 GLN A N 1
ATOM 576 C CA . GLN A 1 72 ? -11.469 -1.032 5.957 1.00 94.81 72 GLN A CA 1
ATOM 577 C C . GLN A 1 72 ? -11.946 -0.837 4.513 1.00 94.81 72 GLN A C 1
ATOM 579 O O . GLN A 1 72 ? -11.142 -0.907 3.585 1.00 94.81 72 GLN A O 1
ATOM 584 N N . SER A 1 73 ? -13.228 -0.510 4.308 1.00 94.00 73 SER A N 1
ATOM 585 C CA . SER A 1 73 ? -13.764 -0.195 2.976 1.00 94.00 73 SER A CA 1
ATOM 586 C C . SER A 1 73 ? -13.066 1.015 2.347 1.00 94.00 73 SER A C 1
ATOM 588 O O . SER A 1 73 ? -12.727 0.988 1.164 1.00 94.00 73 SER A O 1
ATOM 590 N N . GLN A 1 74 ? -12.825 2.070 3.128 1.00 93.50 74 GLN A N 1
ATOM 591 C CA . GLN A 1 74 ? -12.103 3.253 2.659 1.00 93.50 74 GLN A CA 1
ATOM 592 C C . GLN A 1 74 ? -10.651 2.925 2.303 1.00 93.50 74 GLN A C 1
ATOM 594 O O . GLN A 1 74 ? -10.165 3.356 1.260 1.00 93.50 74 GLN A O 1
ATOM 599 N N . PHE A 1 75 ? -9.963 2.120 3.116 1.00 93.62 75 PHE A N 1
ATOM 600 C CA . PHE A 1 75 ? -8.614 1.643 2.822 1.00 93.62 75 PHE A CA 1
ATOM 601 C C . PHE A 1 75 ? -8.549 0.945 1.458 1.00 93.62 75 PHE A C 1
ATOM 603 O O . PHE A 1 75 ? -7.678 1.269 0.647 1.00 93.62 75 PHE A O 1
ATOM 610 N N . PHE A 1 76 ? -9.488 0.034 1.175 1.00 90.88 76 PHE A N 1
ATOM 611 C CA . PHE A 1 76 ? -9.560 -0.652 -0.119 1.00 90.88 76 PHE A CA 1
ATOM 612 C C . PHE A 1 76 ? -9.707 0.328 -1.290 1.00 90.88 76 PHE A C 1
ATOM 614 O O . PHE A 1 76 ? -9.018 0.180 -2.301 1.00 90.88 76 PHE A O 1
ATOM 621 N N . GLN A 1 77 ? -10.546 1.357 -1.144 1.00 89.81 77 GLN A N 1
ATOM 622 C CA . GLN A 1 77 ? -10.721 2.394 -2.164 1.00 89.81 77 GLN A CA 1
ATOM 623 C C . GLN A 1 77 ? -9.439 3.216 -2.362 1.00 89.81 77 GLN A C 1
ATOM 625 O O . GLN A 1 77 ? -8.952 3.331 -3.486 1.00 89.81 77 GLN A O 1
ATOM 630 N N . PHE A 1 78 ? -8.832 3.718 -1.281 1.00 89.12 78 PHE A N 1
ATOM 631 C CA . PHE A 1 78 ? -7.624 4.549 -1.358 1.00 89.12 78 PHE A CA 1
ATOM 632 C C . PHE A 1 78 ? -6.398 3.810 -1.899 1.00 89.12 78 PHE A C 1
ATOM 634 O O . PHE A 1 78 ? -5.520 4.431 -2.494 1.00 89.12 78 PHE A O 1
ATOM 641 N N . THR A 1 79 ? -6.322 2.495 -1.697 1.00 90.81 79 THR A N 1
ATOM 642 C CA . THR A 1 79 ? -5.151 1.693 -2.081 1.00 90.81 79 THR A CA 1
ATOM 643 C C . THR A 1 79 ? -5.328 0.905 -3.374 1.00 90.81 79 THR A C 1
ATOM 645 O O . THR A 1 79 ? -4.430 0.151 -3.743 1.00 90.81 79 THR A O 1
ATOM 648 N N . THR A 1 80 ? -6.440 1.092 -4.095 1.00 89.31 80 THR A N 1
ATOM 649 C CA . THR A 1 80 ? -6.749 0.330 -5.319 1.00 89.31 80 THR A CA 1
ATOM 650 C C . THR A 1 80 ? -5.614 0.380 -6.346 1.00 89.31 80 THR A C 1
ATOM 652 O O . THR A 1 80 ? -5.223 -0.670 -6.843 1.00 89.31 80 THR A O 1
ATOM 655 N N . PHE A 1 81 ? -5.030 1.558 -6.597 1.00 88.56 81 PHE A N 1
ATOM 656 C CA . PHE A 1 81 ? -3.897 1.710 -7.519 1.00 88.56 81 PHE A CA 1
ATOM 657 C C . PHE A 1 81 ? -2.735 0.767 -7.173 1.00 88.56 81 PHE A C 1
ATOM 659 O O . PHE A 1 81 ? -2.280 0.001 -8.013 1.00 88.56 81 PHE A O 1
ATOM 666 N N . TYR A 1 82 ? -2.298 0.768 -5.914 1.00 89.12 82 TYR A N 1
ATOM 667 C CA . TYR A 1 82 ? -1.169 -0.048 -5.469 1.00 89.12 82 TYR A CA 1
ATOM 668 C C . TYR A 1 82 ? -1.504 -1.542 -5.442 1.00 89.12 82 TYR A C 1
ATOM 670 O O . TYR A 1 82 ? -0.680 -2.361 -5.835 1.00 89.12 82 TYR A O 1
ATOM 678 N N . ARG A 1 83 ? -2.718 -1.904 -5.003 1.00 89.00 83 ARG A N 1
ATOM 679 C CA . ARG A 1 83 ? -3.161 -3.303 -4.889 1.00 89.00 83 ARG A CA 1
ATOM 680 C C . ARG A 1 83 ? -3.178 -4.024 -6.229 1.00 89.00 83 ARG A C 1
ATOM 682 O O . ARG A 1 83 ? -2.728 -5.163 -6.273 1.00 89.00 83 ARG A O 1
ATOM 689 N N . ILE A 1 84 ? -3.633 -3.345 -7.286 1.00 86.75 84 ILE A N 1
ATOM 690 C CA . ILE A 1 84 ? -3.635 -3.905 -8.642 1.00 86.75 84 ILE A CA 1
ATOM 691 C C . ILE A 1 84 ? -2.221 -4.331 -9.027 1.00 86.75 84 ILE A C 1
ATOM 693 O O . ILE A 1 84 ? -2.040 -5.404 -9.572 1.00 86.75 84 ILE A O 1
ATOM 697 N N . HIS A 1 85 ? -1.204 -3.534 -8.704 1.00 85.50 85 HIS A N 1
ATOM 698 C CA . HIS A 1 85 ? 0.173 -3.863 -9.057 1.00 85.50 85 HIS A CA 1
ATOM 699 C C . HIS A 1 85 ? 0.832 -4.856 -8.093 1.00 85.50 85 HIS A C 1
ATOM 701 O O . HIS A 1 85 ? 1.623 -5.669 -8.540 1.00 85.50 85 HIS A O 1
ATOM 707 N N . CYS A 1 86 ? 0.531 -4.805 -6.795 1.00 86.25 86 CYS A N 1
ATOM 708 C CA . CYS A 1 86 ? 1.225 -5.621 -5.793 1.00 86.25 86 CYS A CA 1
ATOM 709 C C . CYS A 1 86 ? 0.635 -7.016 -5.567 1.00 86.25 86 CYS A C 1
ATOM 711 O O . CYS A 1 86 ? 1.383 -7.923 -5.237 1.00 86.25 86 CYS A O 1
ATOM 713 N N . ILE A 1 87 ? -0.690 -7.176 -5.648 1.00 73.25 87 ILE A N 1
ATOM 714 C CA . ILE A 1 87 ? -1.377 -8.422 -5.258 1.00 73.25 87 ILE A CA 1
ATOM 715 C C . ILE A 1 87 ? -1.761 -9.233 -6.493 1.00 73.25 87 ILE A C 1
ATOM 717 O O . ILE A 1 87 ? -1.614 -10.450 -6.501 1.00 73.25 87 ILE A O 1
ATOM 721 N N . ASP A 1 88 ? -2.254 -8.563 -7.535 1.00 65.62 88 ASP A N 1
ATOM 722 C CA . ASP A 1 88 ? -2.881 -9.262 -8.659 1.00 65.62 88 ASP A CA 1
ATOM 723 C C . ASP A 1 88 ? -1.859 -9.801 -9.676 1.00 65.62 88 ASP A C 1
ATOM 725 O O . ASP A 1 88 ? -2.210 -10.653 -10.487 1.00 65.62 88 ASP A O 1
ATOM 729 N N . PHE A 1 89 ? -0.600 -9.349 -9.627 1.00 62.38 89 PHE A N 1
ATOM 730 C CA . PHE A 1 89 ? 0.419 -9.707 -10.620 1.00 62.38 89 PHE A CA 1
ATOM 731 C C . PHE A 1 89 ? 1.803 -10.022 -10.034 1.00 62.38 89 PHE A C 1
ATOM 733 O O . PHE A 1 89 ? 2.780 -9.960 -10.770 1.00 62.38 89 PHE A O 1
ATOM 740 N N . GLU A 1 90 ? 1.928 -10.338 -8.741 1.00 64.94 90 GLU A N 1
ATOM 741 C CA . GLU A 1 90 ? 3.239 -10.477 -8.078 1.00 64.94 90 GLU A CA 1
ATOM 742 C C . GLU A 1 90 ? 4.203 -11.429 -8.820 1.00 64.94 90 GLU A C 1
ATOM 744 O O . GLU A 1 90 ? 5.330 -11.041 -9.127 1.00 64.94 90 GLU A O 1
ATOM 749 N N . GLU A 1 91 ? 3.740 -12.623 -9.209 1.00 65.25 91 GLU A N 1
ATOM 750 C CA . GLU A 1 91 ? 4.563 -13.625 -9.913 1.00 65.25 91 GLU A CA 1
ATOM 751 C C . GLU A 1 91 ? 4.842 -13.270 -11.388 1.00 65.25 91 GLU A C 1
ATOM 753 O O . GLU A 1 91 ? 5.928 -13.526 -11.911 1.00 65.25 91 GLU A O 1
ATOM 758 N N . GLU A 1 92 ? 3.878 -12.664 -12.085 1.00 67.31 92 GLU A N 1
ATOM 759 C CA . GLU A 1 92 ? 4.009 -12.310 -13.508 1.00 67.31 92 GLU A CA 1
ATOM 760 C C . GLU A 1 92 ? 4.838 -11.031 -13.708 1.00 67.31 92 GLU A C 1
ATOM 762 O O . GLU A 1 92 ? 5.571 -10.886 -14.694 1.00 67.31 92 GLU A O 1
ATOM 767 N N . LEU A 1 93 ? 4.753 -10.099 -12.754 1.00 70.25 93 LEU A N 1
ATOM 768 C CA . LEU A 1 93 ? 5.490 -8.843 -12.774 1.00 70.25 93 LEU A CA 1
ATOM 769 C C . LEU A 1 93 ? 6.966 -9.031 -12.488 1.00 70.25 93 LEU A C 1
ATOM 771 O O . LEU A 1 93 ? 7.745 -8.244 -13.011 1.00 70.25 93 LEU A O 1
ATOM 775 N N . GLU A 1 94 ? 7.374 -10.027 -11.701 1.00 74.12 94 GLU A N 1
ATOM 776 C CA . GLU A 1 94 ? 8.780 -10.193 -11.319 1.00 74.12 94 GLU A CA 1
ATOM 777 C C . GLU A 1 94 ? 9.693 -10.297 -12.555 1.00 74.12 94 GLU A C 1
ATOM 779 O O . GLU A 1 94 ? 10.703 -9.596 -12.665 1.00 74.12 94 GLU A O 1
ATOM 784 N N . GLN A 1 95 ? 9.273 -11.082 -13.552 1.00 80.69 95 GLN A N 1
ATOM 785 C CA . GLN A 1 95 ? 10.006 -11.249 -14.812 1.00 80.69 95 GLN A CA 1
ATOM 786 C C . GLN A 1 95 ? 9.962 -9.988 -15.692 1.00 80.69 95 GLN A C 1
ATOM 788 O O . GLN A 1 95 ? 10.913 -9.697 -16.421 1.00 80.69 95 GLN A O 1
ATOM 793 N N . ALA A 1 96 ? 8.870 -9.224 -15.622 1.00 82.94 96 ALA A N 1
ATOM 794 C CA . ALA A 1 96 ? 8.658 -8.012 -16.412 1.00 82.94 96 ALA A CA 1
ATOM 795 C C . ALA A 1 96 ? 9.184 -6.734 -15.732 1.00 82.94 96 ALA A C 1
ATOM 797 O O . ALA A 1 96 ? 9.297 -5.690 -16.383 1.00 82.94 96 ALA A O 1
ATOM 798 N N . LEU A 1 97 ? 9.535 -6.793 -14.443 1.00 82.31 97 LEU A N 1
ATOM 799 C CA . LEU A 1 97 ? 9.869 -5.639 -13.613 1.00 82.31 97 LEU A CA 1
ATOM 800 C C . LEU A 1 97 ? 11.020 -4.798 -14.185 1.00 82.31 97 LEU A C 1
ATOM 802 O O . LEU A 1 97 ? 10.902 -3.569 -14.174 1.00 82.31 97 LEU A O 1
ATOM 806 N N . PRO A 1 98 ? 12.111 -5.389 -14.726 1.00 84.88 98 PRO A N 1
ATOM 807 C CA . PRO A 1 98 ? 13.172 -4.607 -15.358 1.00 84.88 98 PRO A CA 1
ATOM 808 C C . PRO A 1 98 ? 12.661 -3.777 -16.543 1.00 84.88 98 PRO A C 1
ATOM 810 O O . PRO A 1 98 ? 12.973 -2.591 -16.645 1.00 84.88 98 PRO A O 1
ATOM 813 N N . CYS A 1 99 ? 11.818 -4.372 -17.394 1.00 84.75 99 CYS A N 1
ATOM 814 C CA . CYS A 1 99 ? 11.225 -3.696 -18.546 1.00 84.75 99 CYS A CA 1
ATOM 815 C C . CYS A 1 99 ? 10.246 -2.597 -18.111 1.00 84.75 99 CYS A C 1
ATOM 817 O O . CYS A 1 99 ? 10.288 -1.481 -18.627 1.00 84.75 99 CYS A O 1
ATOM 819 N N . LEU A 1 100 ? 9.402 -2.875 -17.116 1.00 83.75 100 LEU A N 1
ATOM 820 C CA . LEU A 1 100 ? 8.428 -1.912 -16.601 1.00 83.75 100 LEU A CA 1
ATOM 821 C C . LEU A 1 100 ? 9.103 -0.711 -15.939 1.00 83.75 100 LEU A C 1
ATOM 823 O O . LEU A 1 100 ? 8.698 0.421 -16.193 1.00 83.75 100 LEU A O 1
ATOM 827 N N . LYS A 1 101 ? 10.181 -0.921 -15.173 1.00 84.25 101 LYS A N 1
ATOM 828 C CA . LYS A 1 101 ? 11.000 0.167 -14.608 1.00 84.25 101 LYS A CA 1
ATOM 829 C C . LYS A 1 101 ? 11.544 1.099 -15.692 1.00 84.25 101 LYS A C 1
ATOM 831 O O . LYS A 1 101 ? 11.559 2.317 -15.503 1.00 84.25 101 LYS A O 1
ATOM 836 N N . GLU A 1 102 ? 11.984 0.536 -16.815 1.00 83.69 102 GLU A N 1
ATOM 837 C CA . GLU A 1 102 ? 12.488 1.305 -17.952 1.00 83.69 102 GLU A CA 1
ATOM 838 C C . GLU A 1 102 ? 11.364 1.986 -18.743 1.00 83.69 102 GLU A C 1
ATOM 840 O O . GLU A 1 102 ? 11.528 3.119 -19.175 1.00 83.69 102 GLU A O 1
ATOM 845 N N . ALA A 1 103 ? 10.203 1.357 -18.917 1.00 83.25 103 ALA A N 1
ATOM 846 C CA . ALA A 1 103 ? 9.101 1.932 -19.689 1.00 83.25 103 ALA A CA 1
ATOM 847 C C . ALA A 1 103 ? 8.310 3.006 -18.918 1.00 83.25 103 ALA A C 1
ATOM 849 O O . ALA A 1 103 ? 7.799 3.956 -19.520 1.00 83.25 103 ALA A O 1
ATOM 850 N N . ALA A 1 104 ? 8.231 2.890 -17.591 1.00 81.75 104 ALA A N 1
ATOM 851 C CA . ALA A 1 104 ? 7.333 3.682 -16.756 1.00 81.75 104 ALA A CA 1
ATOM 852 C C . ALA A 1 104 ? 7.654 5.189 -16.701 1.00 81.75 104 ALA A C 1
ATOM 854 O O . ALA A 1 104 ? 6.784 5.990 -16.372 1.00 81.75 104 ALA A O 1
ATOM 855 N N . TYR A 1 105 ? 8.855 5.638 -17.092 1.00 73.94 105 TYR A N 1
ATOM 856 C CA . TYR A 1 105 ? 9.092 7.088 -17.207 1.00 73.94 105 TYR A CA 1
ATOM 857 C C . TYR A 1 105 ? 8.246 7.731 -18.319 1.00 73.94 105 TYR A C 1
ATOM 859 O O . TYR A 1 105 ? 7.927 8.915 -18.243 1.00 73.94 105 TYR A O 1
ATOM 867 N N . LYS A 1 106 ? 7.879 6.969 -19.362 1.00 71.88 106 LYS A N 1
ATOM 868 C CA . LYS A 1 106 ? 7.080 7.475 -20.490 1.00 71.88 106 LYS A CA 1
ATOM 869 C C . LYS A 1 106 ? 5.592 7.559 -20.158 1.00 71.88 106 LYS A C 1
ATOM 871 O O . LYS A 1 106 ? 4.891 8.399 -20.725 1.00 71.88 106 LYS A O 1
ATOM 876 N N . SER A 1 107 ? 5.105 6.706 -19.256 1.00 68.62 107 SER A N 1
ATOM 877 C CA . SER A 1 107 ? 3.694 6.705 -18.859 1.00 68.62 107 SER A CA 1
ATOM 878 C C . SER A 1 107 ? 3.326 7.961 -18.078 1.00 68.62 107 SER A C 1
ATOM 880 O O . SER A 1 107 ? 2.267 8.531 -18.324 1.00 68.62 107 SER A O 1
ATOM 882 N N . ASP A 1 108 ? 4.227 8.453 -17.228 1.00 67.75 108 ASP A N 1
ATOM 883 C CA . ASP A 1 108 ? 3.961 9.656 -16.435 1.00 67.75 108 ASP A CA 1
ATOM 884 C C . ASP A 1 108 ? 4.001 10.929 -17.297 1.00 67.75 108 ASP A C 1
ATOM 886 O O . ASP A 1 108 ? 3.204 11.840 -17.098 1.00 67.75 108 ASP A O 1
ATOM 890 N N . ILE A 1 109 ? 4.854 10.968 -18.331 1.00 61.88 109 ILE A N 1
ATOM 891 C CA . ILE A 1 109 ? 4.917 12.076 -19.307 1.00 61.88 109 ILE A CA 1
ATOM 892 C C . ILE A 1 109 ? 3.620 12.177 -20.126 1.00 61.88 109 ILE A C 1
ATOM 894 O O . ILE A 1 109 ? 3.178 13.276 -20.454 1.00 61.88 109 ILE A O 1
ATOM 898 N N . SER A 1 110 ? 2.980 11.048 -20.430 1.00 54.94 110 SER A N 1
ATOM 899 C CA . SER A 1 110 ? 1.765 11.010 -21.255 1.00 54.94 110 SER A CA 1
ATOM 900 C C . SER A 1 110 ? 0.542 11.616 -20.549 1.00 54.94 110 SER A C 1
ATOM 902 O O . SER A 1 110 ? -0.344 12.144 -21.216 1.00 54.94 110 SER A O 1
ATOM 904 N N . LEU A 1 111 ? 0.512 11.613 -19.211 1.00 48.66 111 LEU A N 1
ATOM 905 C CA . LEU A 1 111 ? -0.544 12.248 -18.409 1.00 48.66 111 LEU A CA 1
ATOM 906 C C . LEU A 1 111 ? -0.485 13.786 -18.430 1.00 48.66 111 LEU A C 1
ATOM 908 O O . LEU A 1 111 ? -1.511 14.436 -18.236 1.00 48.66 111 LEU A O 1
ATOM 912 N N . TYR A 1 112 ? 0.678 14.381 -18.717 1.00 45.75 112 TYR A N 1
ATOM 913 C CA . TYR A 1 112 ? 0.823 15.838 -18.837 1.00 45.75 112 TYR A CA 1
ATOM 914 C C . TYR A 1 112 ? 0.334 16.402 -20.178 1.00 45.75 112 TYR A C 1
ATOM 916 O O . TYR A 1 112 ? 0.111 17.603 -20.271 1.00 45.75 112 TYR A O 1
ATOM 924 N N . PHE A 1 113 ? 0.134 15.568 -21.204 1.00 40.56 113 PHE A N 1
ATOM 925 C CA . PHE A 1 113 ? -0.359 16.009 -22.518 1.00 40.56 113 PHE A CA 1
ATOM 926 C C . PHE A 1 113 ? -1.892 15.944 -22.662 1.00 40.56 113 PHE A C 1
ATOM 928 O O . PHE A 1 113 ? -2.415 16.215 -23.741 1.00 40.56 113 PHE A O 1
ATOM 935 N N . ILE A 1 114 ? -2.612 15.601 -21.586 1.00 46.72 114 ILE A N 1
ATOM 936 C CA . ILE A 1 114 ? -4.087 15.581 -21.517 1.00 46.72 114 ILE A CA 1
ATOM 937 C C . ILE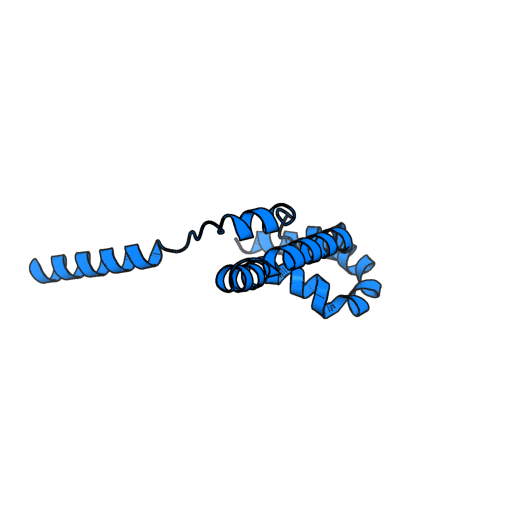 A 1 114 ? -4.600 16.646 -20.517 1.00 46.72 114 ILE A C 1
ATOM 939 O O . ILE A 1 114 ? -5.686 16.513 -19.961 1.00 46.72 114 ILE A O 1
ATOM 943 N N . ASN A 1 115 ? -3.826 17.709 -20.263 1.00 35.97 115 ASN A N 1
ATOM 944 C CA . ASN A 1 115 ? -4.304 18.929 -19.596 1.00 35.97 115 ASN A CA 1
ATOM 945 C C . ASN A 1 115 ? -4.002 20.160 -20.447 1.00 35.97 115 ASN A C 1
ATOM 947 O O . ASN A 1 115 ? -2.829 20.311 -20.853 1.00 35.97 115 ASN A O 1
#

pLDDT: mean 79.92, std 14.66, range [35.97, 97.5]

Organism: NCBI:txid189291

Sequence (115 aa):
MLIKFILLITIFKEFIFVLSQEKSSLSPCLQRCMESMKIENSISNMYRNYEKVCENLEKSANCAQKCSLQDQSQFFQFTTFYRIHCIDFEEELEQALPCLKEAAYKSDISLYFIN

Secondary structure (DSSP, 8-state):
-HHHHHHHHHHHHHHHHHHT-------HHHHHHTGGG-----HHHHHHTHHHHHHHHHHHHHHHTTS-HHHHHHHHHHTHHHHHHHTSSHHHHHHHHHHHHHHHHHHHHHHGGG-

Foldseek 3Di:
DVVVVVVVVVVVVVVVVVVPPPPPPQDPQLCVLCPQVPFDLAQLSCLVCVVSNLVSLVSSLVSQVPPDPVSNVVSCVVCVSSCCSNPVQPPVCVVCSVVSNVCRVVVRVVVVVVD